Protein AF-A0A086Y0J1-F1 (afdb_monomer)

Structure (mmCIF, N/CA/C/O backbone):
data_AF-A0A086Y0J1-F1
#
_entry.id   AF-A0A086Y0J1-F1
#
loop_
_atom_site.group_PDB
_atom_site.id
_atom_site.type_symbol
_atom_site.label_atom_id
_atom_site.label_alt_id
_atom_site.label_comp_id
_atom_site.label_asym_id
_atom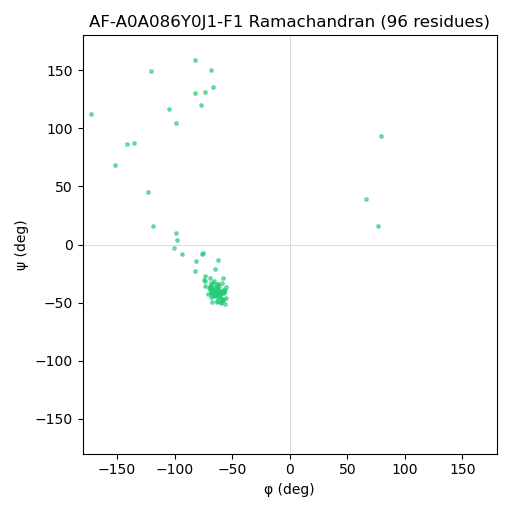_site.label_entity_id
_atom_site.label_seq_id
_atom_site.pdbx_PDB_ins_code
_atom_site.Cartn_x
_atom_site.Cartn_y
_atom_site.Cartn_z
_atom_site.occupancy
_atom_site.B_iso_or_equiv
_atom_site.auth_seq_id
_atom_site.auth_comp_id
_atom_site.auth_asym_id
_atom_site.auth_atom_id
_atom_site.pdbx_PDB_model_num
ATOM 1 N N . MET A 1 1 ? -16.541 6.798 17.213 1.00 53.56 1 MET A N 1
ATOM 2 C CA . MET A 1 1 ? -17.059 5.817 16.238 1.00 53.56 1 MET A CA 1
ATOM 3 C C . MET A 1 1 ? -16.544 4.453 16.661 1.00 53.56 1 MET A C 1
ATOM 5 O O . MET A 1 1 ? -15.338 4.312 16.826 1.00 53.56 1 MET A O 1
ATOM 9 N N . THR A 1 2 ? -17.428 3.507 16.970 1.00 62.34 2 THR A N 1
ATOM 10 C CA . THR A 1 2 ? -17.040 2.184 17.486 1.00 62.34 2 THR A CA 1
ATOM 11 C C . THR A 1 2 ? -17.067 1.207 16.320 1.00 62.34 2 THR A C 1
ATOM 13 O O . THR A 1 2 ? -18.141 0.852 15.854 1.00 62.34 2 THR A O 1
ATOM 16 N N . ILE A 1 3 ? -15.898 0.828 15.809 1.00 69.44 3 ILE A N 1
ATOM 17 C CA . ILE A 1 3 ? -15.785 -0.077 14.658 1.00 69.44 3 ILE A CA 1
ATOM 18 C C . ILE A 1 3 ? -15.912 -1.518 15.145 1.00 69.44 3 ILE A C 1
ATOM 20 O O . ILE A 1 3 ? -15.239 -1.925 16.096 1.00 69.44 3 ILE A O 1
ATOM 24 N N . HIS A 1 4 ? -16.781 -2.294 14.499 1.00 77.50 4 HIS A N 1
ATOM 25 C CA . HIS A 1 4 ? -16.973 -3.707 14.817 1.00 77.50 4 HIS A CA 1
ATOM 26 C C . HIS A 1 4 ? -15.727 -4.524 14.433 1.00 77.50 4 HIS A C 1
ATOM 28 O O . HIS A 1 4 ? -15.022 -4.196 13.479 1.00 77.50 4 HIS A O 1
ATOM 34 N N . SER A 1 5 ? -15.441 -5.617 15.148 1.00 78.94 5 SER A N 1
ATOM 35 C CA . SER A 1 5 ? -14.221 -6.419 14.929 1.00 78.94 5 SER A CA 1
ATOM 36 C C . SER A 1 5 ? -14.060 -6.914 13.484 1.00 78.94 5 SER A C 1
ATOM 38 O O . SER A 1 5 ? -12.943 -6.921 12.969 1.00 78.94 5 SER A O 1
ATOM 40 N N . GLY A 1 6 ? -15.163 -7.270 12.815 1.00 84.00 6 GLY A N 1
ATOM 41 C CA . GLY A 1 6 ? -15.164 -7.692 11.409 1.00 84.00 6 GLY A CA 1
ATOM 42 C C . GLY A 1 6 ? -14.837 -6.563 10.429 1.00 84.00 6 GLY A C 1
ATOM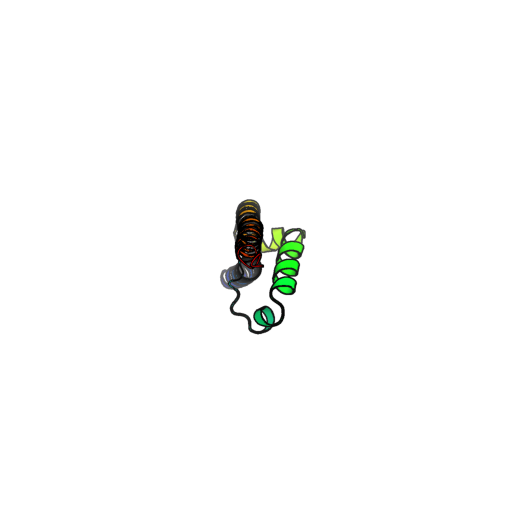 43 O O . GLY A 1 6 ? -14.043 -6.750 9.512 1.00 84.00 6 GLY A O 1
ATOM 44 N N . GLU A 1 7 ? -15.375 -5.368 10.658 1.00 90.00 7 GLU A N 1
ATOM 45 C CA . GLU A 1 7 ? -15.087 -4.192 9.834 1.00 90.00 7 GLU A CA 1
ATOM 46 C C . GLU A 1 7 ? -13.624 -3.754 9.995 1.00 90.00 7 GLU A C 1
ATOM 48 O O . GLU A 1 7 ? -12.925 -3.506 9.016 1.00 90.00 7 GLU A O 1
ATOM 53 N N . ARG A 1 8 ? -13.103 -3.781 11.226 1.00 91.62 8 ARG A N 1
ATOM 54 C CA . ARG A 1 8 ? -11.679 -3.536 11.484 1.00 91.62 8 ARG A CA 1
ATOM 55 C C . ARG A 1 8 ? -10.778 -4.528 10.742 1.00 91.62 8 ARG A C 1
ATOM 57 O O . ARG A 1 8 ? -9.739 -4.131 10.215 1.00 91.62 8 ARG A O 1
ATOM 64 N N . ALA A 1 9 ? -11.160 -5.806 10.694 1.00 93.38 9 ALA A N 1
ATOM 65 C CA . ALA A 1 9 ? -10.418 -6.831 9.962 1.00 93.38 9 ALA A CA 1
ATOM 66 C C . ALA A 1 9 ? -10.431 -6.581 8.444 1.00 93.38 9 ALA A C 1
ATOM 68 O O . ALA A 1 9 ? -9.399 -6.744 7.795 1.00 93.38 9 ALA A O 1
ATOM 69 N N . MET A 1 10 ? -11.560 -6.124 7.894 1.00 96.00 10 MET A N 1
ATOM 70 C CA . MET A 1 10 ? -11.664 -5.713 6.491 1.00 96.00 10 MET A CA 1
ATOM 71 C C . MET A 1 10 ? -10.698 -4.562 6.180 1.00 96.00 10 MET A C 1
ATOM 73 O O . MET A 1 10 ? -9.892 -4.669 5.257 1.00 96.00 10 MET A O 1
ATOM 77 N N . TRP A 1 11 ? -10.707 -3.494 6.981 1.00 95.81 11 TRP A N 1
ATOM 78 C CA . TRP A 1 11 ? -9.800 -2.358 6.783 1.00 95.81 11 TRP A CA 1
ATOM 79 C C . TRP A 1 11 ? -8.324 -2.744 6.941 1.00 95.81 11 TRP A C 1
ATOM 81 O O . TRP A 1 11 ? -7.469 -2.280 6.184 1.00 95.81 11 TRP A O 1
ATOM 91 N N . ALA A 1 12 ? -8.010 -3.650 7.870 1.00 95.31 12 ALA A N 1
ATOM 92 C CA . ALA A 1 12 ? -6.665 -4.201 7.999 1.00 95.31 12 ALA A CA 1
ATOM 93 C C . ALA A 1 12 ? -6.245 -4.996 6.750 1.00 95.31 12 ALA A C 1
ATOM 95 O O . ALA A 1 12 ? -5.101 -4.875 6.312 1.00 95.31 12 ALA A O 1
ATOM 96 N N . ALA A 1 13 ? -7.156 -5.766 6.146 1.00 95.50 13 ALA A N 1
ATOM 97 C CA . ALA A 1 13 ? -6.885 -6.492 4.909 1.00 95.50 13 ALA A CA 1
ATOM 98 C C . ALA A 1 13 ? -6.580 -5.542 3.739 1.00 95.50 13 ALA A C 1
ATOM 100 O O . ALA A 1 13 ? -5.623 -5.787 3.006 1.00 95.50 13 ALA A O 1
ATOM 101 N N . VAL A 1 14 ? -7.311 -4.425 3.619 1.00 95.06 14 VAL A N 1
ATOM 102 C CA . VAL A 1 14 ? -7.039 -3.376 2.616 1.00 95.06 14 VAL A CA 1
ATOM 103 C C . VAL A 1 14 ? -5.621 -2.815 2.776 1.00 95.06 14 VAL A C 1
ATOM 105 O O . VAL A 1 14 ? -4.867 -2.746 1.806 1.00 95.06 14 VAL A O 1
ATOM 108 N N . LEU A 1 15 ? -5.212 -2.479 4.005 1.00 95.94 15 LEU A N 1
ATOM 109 C CA . LEU A 1 15 ? -3.856 -1.978 4.270 1.00 95.94 15 LEU A CA 1
ATOM 110 C C . LEU A 1 15 ? -2.778 -3.017 3.964 1.00 95.94 15 LEU A C 1
ATOM 112 O O . LEU A 1 15 ? -1.750 -2.680 3.379 1.00 95.94 15 LEU A O 1
ATOM 116 N N . ILE A 1 16 ? -2.992 -4.274 4.357 1.00 95.19 16 ILE A N 1
ATOM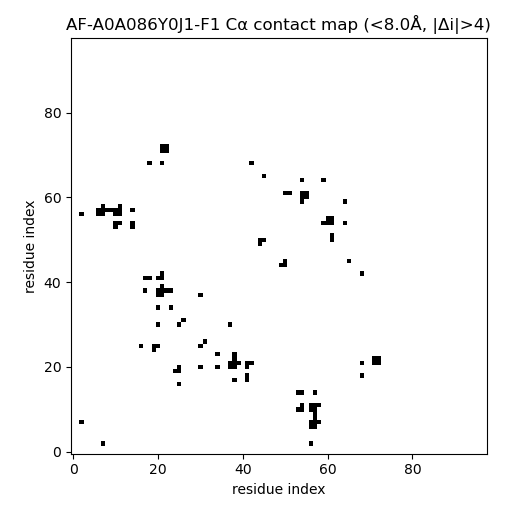 117 C CA . ILE A 1 16 ? -2.043 -5.359 4.087 1.00 95.19 16 ILE A CA 1
ATOM 118 C C . ILE A 1 16 ? -1.886 -5.559 2.581 1.00 95.19 16 ILE A C 1
ATOM 120 O O . ILE A 1 16 ? -0.761 -5.727 2.114 1.00 95.19 16 ILE A O 1
ATOM 124 N N . GLN A 1 17 ? -2.983 -5.505 1.826 1.00 95.44 17 GLN A N 1
ATOM 125 C CA . GLN A 1 17 ? -2.947 -5.642 0.376 1.00 95.44 17 GLN A CA 1
ATOM 126 C C . GLN A 1 17 ? -2.144 -4.509 -0.274 1.00 95.44 17 GLN A C 1
ATOM 128 O O . GLN A 1 17 ? -1.203 -4.786 -1.014 1.00 95.44 17 GLN A O 1
ATOM 133 N N . ALA A 1 18 ? -2.408 -3.252 0.091 1.00 94.56 18 ALA A N 1
ATOM 134 C CA . ALA A 1 18 ? -1.642 -2.114 -0.417 1.00 94.56 18 ALA A CA 1
ATOM 135 C C . ALA A 1 18 ? -0.142 -2.218 -0.079 1.00 94.56 18 ALA A C 1
A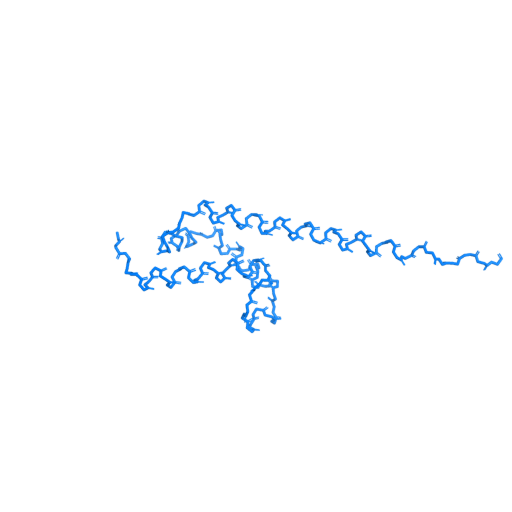TOM 137 O O . ALA A 1 18 ? 0.714 -1.954 -0.922 1.00 94.56 18 ALA A O 1
ATOM 138 N N . LEU A 1 19 ? 0.206 -2.655 1.138 1.00 94.94 19 LEU A N 1
ATOM 139 C CA . LEU A 1 19 ? 1.603 -2.868 1.528 1.00 94.94 19 LEU A CA 1
ATOM 140 C C . LEU A 1 19 ? 2.270 -3.994 0.728 1.00 94.94 19 LEU A C 1
ATOM 142 O O . LEU A 1 19 ? 3.451 -3.882 0.406 1.00 94.94 19 LEU A O 1
ATOM 146 N N . ARG A 1 20 ? 1.537 -5.062 0.396 1.00 94.75 20 ARG A N 1
ATOM 147 C CA . ARG A 1 20 ? 2.032 -6.152 -0.457 1.00 94.75 20 ARG A CA 1
ATOM 148 C C . ARG A 1 20 ? 2.248 -5.699 -1.895 1.00 94.75 20 ARG A C 1
ATOM 150 O O . ARG A 1 20 ? 3.280 -6.051 -2.465 1.00 94.75 20 ARG A O 1
ATOM 157 N N . ASP A 1 21 ? 1.333 -4.900 -2.441 1.00 94.69 21 ASP A N 1
ATOM 158 C CA . ASP A 1 21 ? 1.468 -4.318 -3.781 1.00 94.69 21 ASP A CA 1
ATOM 159 C C . ASP A 1 21 ? 2.718 -3.426 -3.864 1.00 94.69 21 ASP A C 1
ATOM 161 O O . ASP A 1 21 ? 3.501 -3.542 -4.809 1.00 94.69 21 ASP A O 1
ATOM 165 N N . ILE A 1 22 ? 2.966 -2.604 -2.833 1.00 93.88 22 ILE A N 1
ATOM 166 C CA . ILE A 1 22 ? 4.178 -1.773 -2.720 1.00 93.88 22 ILE A CA 1
ATOM 167 C C . ILE A 1 22 ? 5.435 -2.638 -2.575 1.00 93.88 22 ILE A C 1
ATOM 169 O O . ILE A 1 22 ? 6.451 -2.362 -3.205 1.00 93.88 22 ILE A O 1
ATOM 173 N N . ALA A 1 23 ? 5.375 -3.681 -1.746 1.00 92.12 23 ALA A N 1
ATOM 174 C CA . ALA A 1 23 ? 6.513 -4.547 -1.447 1.00 92.12 23 ALA A CA 1
ATOM 175 C C . ALA A 1 23 ? 6.867 -5.540 -2.565 1.00 92.12 23 ALA A C 1
ATOM 177 O O . ALA A 1 23 ? 7.850 -6.264 -2.418 1.00 92.12 23 ALA A O 1
ATOM 178 N N . GLY A 1 24 ? 6.066 -5.651 -3.627 1.00 91.00 24 GLY A N 1
ATOM 179 C CA . GLY A 1 24 ? 6.300 -6.665 -4.656 1.00 91.00 24 GLY A CA 1
ATOM 180 C C . GLY A 1 24 ? 5.875 -8.082 -4.265 1.00 91.00 24 GLY A C 1
ATOM 181 O O . GLY A 1 24 ? 6.321 -9.042 -4.881 1.00 91.00 24 GLY A O 1
ATOM 182 N N . THR A 1 25 ? 5.057 -8.237 -3.218 1.00 93.56 25 THR A N 1
ATOM 183 C CA . THR A 1 25 ? 4.716 -9.545 -2.614 1.00 93.56 25 THR A CA 1
ATOM 184 C C . THR A 1 25 ? 3.224 -9.871 -2.677 1.00 93.56 25 THR A C 1
ATOM 186 O O . THR A 1 25 ? 2.726 -10.733 -1.951 1.00 93.56 25 THR A O 1
ATOM 189 N N . SER A 1 26 ? 2.492 -9.154 -3.524 1.00 92.38 26 SER A N 1
ATOM 190 C CA . SER A 1 26 ? 1.078 -9.405 -3.774 1.00 92.38 26 SER A CA 1
ATOM 191 C C . SER A 1 26 ? 0.882 -10.746 -4.477 1.00 92.38 26 SER A C 1
ATOM 193 O O . SER A 1 26 ? 1.620 -11.080 -5.401 1.00 92.38 26 SER A O 1
ATOM 195 N N . GLY A 1 27 ? -0.102 -11.513 -4.007 1.00 88.62 27 GLY A N 1
ATOM 196 C CA . GLY A 1 27 ? -0.510 -12.785 -4.609 1.00 88.62 27 GLY A CA 1
ATOM 197 C C . GLY A 1 27 ? -1.738 -12.660 -5.513 1.00 88.62 27 GLY A C 1
ATOM 198 O O . GLY A 1 27 ? -2.328 -13.676 -5.868 1.00 88.62 27 GLY A O 1
ATOM 199 N N . ASP A 1 28 ? -2.174 -11.434 -5.819 1.00 88.88 28 ASP A N 1
ATOM 200 C CA . ASP A 1 28 ? -3.321 -11.188 -6.692 1.00 88.88 28 ASP A CA 1
ATOM 201 C C . ASP A 1 28 ? -2.943 -11.472 -8.156 1.00 88.88 28 ASP A C 1
ATOM 203 O O . ASP A 1 28 ? -1.928 -10.994 -8.667 1.00 88.88 28 ASP A O 1
ATOM 207 N N . SER A 1 29 ? -3.771 -12.242 -8.863 1.00 90.25 29 SER A N 1
ATOM 208 C CA . SER A 1 29 ? -3.565 -12.518 -10.285 1.00 90.25 29 SER A CA 1
ATOM 209 C C . SER A 1 29 ? -3.547 -11.249 -11.139 1.00 90.25 29 SER A C 1
ATOM 211 O O . SER A 1 29 ? -2.810 -11.196 -12.123 1.00 90.25 29 SER A O 1
ATOM 213 N N . GLU A 1 30 ? -4.322 -10.221 -10.772 1.00 89.19 30 GLU A N 1
ATOM 214 C CA . GLU A 1 30 ? -4.313 -8.938 -11.485 1.00 89.19 30 GLU A CA 1
ATOM 215 C C . GLU A 1 30 ? -3.011 -8.174 -11.246 1.00 89.19 30 GLU A C 1
ATOM 217 O O . GLU A 1 30 ? -2.450 -7.606 -12.185 1.00 89.19 30 GLU A O 1
ATOM 222 N N . TYR A 1 31 ? -2.468 -8.246 -10.026 1.00 90.50 31 TYR A N 1
ATOM 223 C CA . TYR A 1 31 ? -1.174 -7.647 -9.710 1.00 90.50 31 TYR A CA 1
ATOM 224 C C . TYR A 1 31 ? -0.084 -8.156 -10.658 1.00 90.50 31 TYR A C 1
ATOM 226 O O . TYR A 1 31 ? 0.662 -7.362 -11.227 1.00 90.50 31 TYR A O 1
ATOM 234 N N . HIS A 1 32 ? -0.026 -9.469 -10.895 1.00 91.75 32 HIS A N 1
ATOM 235 C CA . HIS A 1 32 ? 0.992 -10.076 -11.756 1.00 91.75 32 HIS A CA 1
ATOM 236 C C . HIS A 1 32 ? 0.903 -9.652 -13.227 1.00 91.75 32 HIS A C 1
ATOM 238 O O . HIS A 1 32 ? 1.909 -9.717 -13.934 1.00 91.75 32 HIS A O 1
ATOM 244 N N . LYS A 1 33 ? -0.256 -9.171 -13.693 1.00 94.50 33 LYS A N 1
ATOM 245 C CA . LYS A 1 33 ? -0.396 -8.613 -15.047 1.00 94.50 33 LYS A CA 1
ATOM 246 C C . LYS A 1 33 ? 0.244 -7.235 -15.170 1.00 94.50 33 LYS A C 1
ATOM 248 O O . LYS A 1 33 ? 0.668 -6.854 -16.258 1.00 94.50 33 LYS A O 1
ATOM 253 N N . SER A 1 34 ? 0.277 -6.449 -14.093 1.00 93.50 34 SER A N 1
ATOM 254 C CA . SER A 1 34 ? 0.827 -5.087 -14.111 1.00 93.50 34 SER A CA 1
ATOM 255 C C . SER A 1 34 ? 1.386 -4.649 -12.744 1.00 93.50 34 SER A C 1
ATOM 257 O O . SER A 1 34 ? 0.858 -3.711 -12.139 1.00 93.50 34 SER A O 1
ATOM 259 N N . PRO A 1 35 ? 2.493 -5.252 -12.263 1.00 91.75 35 PRO A N 1
ATOM 260 C CA . PRO A 1 35 ? 3.016 -5.004 -10.914 1.00 91.75 35 PRO A CA 1
ATOM 261 C C . PRO A 1 35 ? 3.332 -3.529 -10.633 1.00 91.75 35 PRO A C 1
ATOM 263 O O . PRO A 1 35 ? 2.996 -3.008 -9.570 1.00 91.75 35 PRO A O 1
ATOM 266 N N . ALA A 1 36 ? 3.927 -2.837 -11.613 1.00 91.06 36 ALA A N 1
ATOM 267 C CA . ALA A 1 36 ? 4.269 -1.418 -11.513 1.00 91.06 36 ALA A CA 1
ATOM 268 C C . ALA A 1 36 ? 3.024 -0.532 -11.344 1.00 91.06 36 ALA A C 1
ATOM 270 O O . ALA A 1 36 ? 2.997 0.330 -10.474 1.00 91.06 36 ALA A O 1
ATOM 271 N N . LEU A 1 37 ? 1.953 -0.802 -12.101 1.00 93.44 37 LEU A N 1
ATOM 272 C CA . LEU A 1 37 ? 0.704 -0.042 -12.012 1.00 93.44 37 LEU A CA 1
ATOM 273 C C . LEU A 1 37 ? 0.049 -0.183 -10.632 1.00 93.44 37 LEU A C 1
ATOM 275 O O . LEU A 1 37 ? -0.414 0.804 -10.062 1.00 93.44 37 LEU A O 1
ATOM 279 N N . HIS A 1 38 ? -0.017 -1.404 -10.098 1.00 93.50 38 HIS A N 1
ATOM 280 C CA . HIS A 1 38 ? -0.612 -1.659 -8.784 1.00 93.50 38 HIS A CA 1
ATOM 281 C C . HIS A 1 38 ? 0.210 -1.031 -7.660 1.00 93.50 38 HIS A C 1
ATOM 283 O O . HIS A 1 38 ? -0.343 -0.382 -6.773 1.00 93.50 38 HIS A O 1
ATOM 289 N N . ARG A 1 39 ? 1.535 -1.159 -7.745 1.00 93.62 39 ARG A N 1
ATOM 290 C CA . ARG A 1 39 ? 2.469 -0.481 -6.852 1.00 93.62 39 ARG A CA 1
ATOM 291 C C . ARG A 1 39 ? 2.260 1.036 -6.866 1.00 93.62 39 ARG A C 1
ATOM 293 O O . ARG A 1 39 ? 2.092 1.624 -5.801 1.00 93.62 39 ARG A O 1
ATOM 300 N N . ASP A 1 40 ? 2.236 1.661 -8.042 1.00 93.31 40 ASP A N 1
ATOM 301 C CA . ASP A 1 40 ? 2.075 3.113 -8.177 1.00 93.31 40 ASP A CA 1
ATOM 302 C C . ASP A 1 40 ? 0.721 3.578 -7.641 1.00 93.31 40 ASP A C 1
ATOM 304 O O . ASP A 1 40 ? 0.645 4.570 -6.917 1.00 93.31 40 ASP A O 1
ATOM 308 N N . ARG A 1 41 ? -0.351 2.824 -7.908 1.00 94.81 41 ARG A N 1
ATOM 309 C CA . ARG A 1 41 ? -1.679 3.090 -7.336 1.00 94.81 41 ARG A CA 1
ATOM 310 C C . ARG A 1 41 ? -1.672 3.020 -5.812 1.00 94.81 41 ARG A C 1
ATOM 312 O O . ARG A 1 41 ? -2.223 3.913 -5.176 1.00 94.81 41 ARG A O 1
ATOM 319 N N . ALA A 1 42 ? -1.040 2.006 -5.225 1.00 94.75 42 ALA A N 1
ATOM 320 C CA . ALA A 1 42 ? -0.943 1.867 -3.774 1.00 94.75 42 ALA A CA 1
ATOM 321 C C . ALA A 1 42 ? -0.109 2.998 -3.142 1.00 94.75 42 ALA A C 1
ATOM 323 O O . ALA A 1 42 ? -0.482 3.535 -2.095 1.00 94.75 42 ALA A O 1
ATOM 324 N N . LEU A 1 43 ? 0.981 3.414 -3.799 1.00 94.88 43 LEU A N 1
ATOM 325 C CA . LEU A 1 43 ? 1.785 4.563 -3.379 1.00 94.88 43 LEU A CA 1
ATOM 326 C C . LEU A 1 43 ? 0.982 5.864 -3.441 1.00 94.88 43 LEU A C 1
ATOM 328 O O . LEU A 1 43 ? 0.940 6.588 -2.448 1.00 94.88 43 LEU A O 1
ATOM 332 N N . LEU A 1 44 ? 0.304 6.139 -4.557 1.00 94.94 44 LEU A N 1
ATOM 333 C CA . LEU A 1 44 ? -0.540 7.325 -4.720 1.00 94.94 44 LEU A CA 1
ATOM 334 C C . LEU A 1 44 ? -1.684 7.346 -3.704 1.00 94.94 44 LEU A C 1
ATOM 336 O O . LEU A 1 44 ? -1.918 8.372 -3.068 1.00 94.94 44 LEU A O 1
ATOM 340 N N . TRP A 1 45 ? -2.348 6.209 -3.488 1.00 95.75 45 TRP A N 1
ATOM 341 C CA . TRP A 1 45 ? -3.400 6.083 -2.484 1.00 95.75 45 TRP A CA 1
ATOM 342 C C . TRP A 1 45 ? -2.896 6.425 -1.078 1.00 95.75 45 TRP A C 1
ATOM 344 O O . TRP A 1 45 ? -3.580 7.141 -0.350 1.00 95.75 45 TRP A O 1
ATOM 354 N N . SER A 1 46 ? -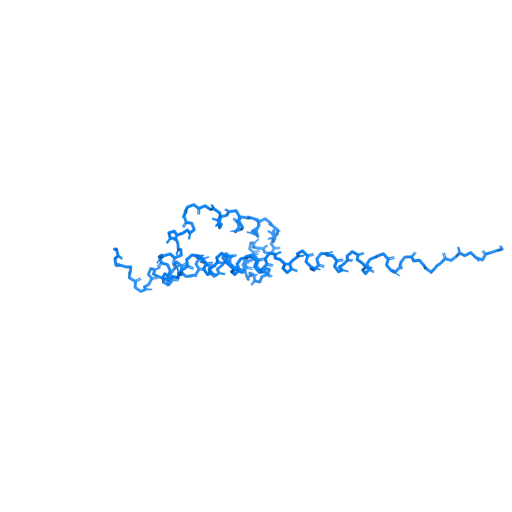1.672 6.026 -0.712 1.00 95.06 46 SER A N 1
ATOM 355 C CA . SER A 1 46 ? -1.091 6.344 0.605 1.00 95.06 46 SER A CA 1
ATOM 356 C C . SER A 1 46 ? -0.888 7.843 0.886 1.00 95.06 46 SER A C 1
ATOM 358 O O . SER A 1 46 ? -0.661 8.242 2.035 1.00 95.06 46 SER A O 1
ATOM 360 N N . LEU A 1 47 ? -0.981 8.678 -0.153 1.00 93.44 47 LEU A N 1
ATOM 361 C CA . LEU A 1 47 ? -0.894 10.136 -0.072 1.00 93.44 47 LEU A CA 1
ATOM 362 C C . LEU A 1 47 ? -2.268 10.811 0.063 1.00 93.44 47 LEU A C 1
ATOM 364 O O . LEU A 1 47 ? -2.330 12.017 0.296 1.00 93.44 47 LEU A O 1
ATOM 368 N N . THR A 1 48 ? -3.362 10.059 -0.072 1.00 93.88 48 THR A N 1
ATOM 369 C CA . THR A 1 48 ? -4.732 10.586 0.005 1.00 93.88 48 THR A CA 1
ATOM 370 C C . THR A 1 48 ? -5.219 10.737 1.455 1.00 93.88 48 THR A C 1
ATOM 372 O O . THR A 1 48 ? -4.692 10.082 2.362 1.00 93.88 48 THR A O 1
ATOM 375 N N . PRO A 1 49 ? -6.242 11.576 1.713 1.00 92.12 49 PRO A N 1
ATOM 376 C CA . PRO A 1 49 ? -6.896 11.647 3.022 1.00 92.12 49 PRO A CA 1
ATOM 377 C C . PRO A 1 49 ? -7.487 10.302 3.472 1.00 92.12 49 PRO A C 1
ATOM 379 O O . PRO A 1 49 ? -7.298 9.913 4.627 1.00 92.12 49 PRO A O 1
ATOM 382 N N . ASP A 1 50 ? -8.097 9.560 2.544 1.00 93.12 50 ASP A N 1
ATOM 383 C CA . ASP A 1 50 ? -8.771 8.272 2.777 1.00 93.12 50 ASP A CA 1
ATOM 384 C C . ASP A 1 50 ? -7.840 7.218 3.387 1.00 93.12 50 ASP A C 1
ATOM 386 O O . ASP A 1 50 ? -8.261 6.350 4.154 1.00 93.12 50 ASP A O 1
ATOM 390 N N . PHE A 1 51 ? -6.5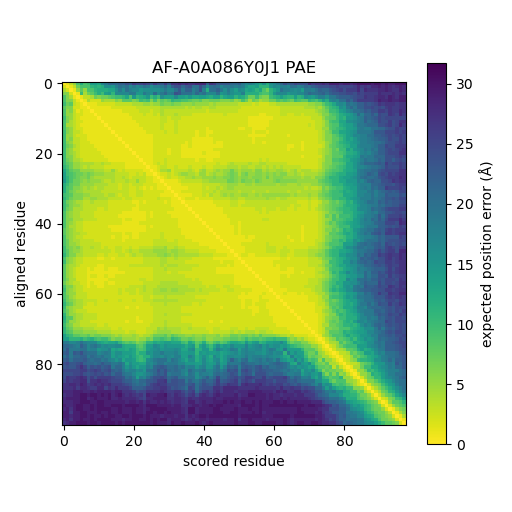40 7.303 3.099 1.00 95.19 51 PHE A N 1
ATOM 391 C CA . PHE A 1 51 ? -5.541 6.432 3.709 1.00 95.19 51 PHE A CA 1
ATOM 392 C C . PHE A 1 51 ? -5.472 6.601 5.233 1.00 95.19 51 PHE A C 1
ATOM 394 O O . PHE A 1 51 ? -5.330 5.623 5.971 1.00 95.19 51 PHE A O 1
ATOM 401 N N . THR A 1 52 ? -5.569 7.841 5.717 1.00 94.56 52 THR A N 1
ATOM 402 C CA . THR A 1 52 ? -5.503 8.145 7.154 1.00 94.56 52 THR A CA 1
ATOM 403 C C . THR A 1 52 ? -6.723 7.571 7.864 1.00 94.56 52 THR A C 1
ATOM 405 O O . THR A 1 52 ? -6.581 6.910 8.893 1.00 94.56 52 THR A O 1
ATOM 408 N N . GLU A 1 53 ? -7.904 7.746 7.272 1.00 94.00 53 GLU A N 1
ATOM 409 C CA . GLU A 1 53 ? -9.143 7.146 7.764 1.00 94.00 53 GLU A CA 1
ATOM 410 C C . GLU A 1 53 ? -9.056 5.617 7.765 1.00 94.00 53 GLU A C 1
ATOM 412 O O . GLU A 1 53 ? -9.293 4.993 8.794 1.00 94.00 53 GLU A O 1
ATOM 417 N N . THR A 1 54 ? -8.580 5.011 6.677 1.00 95.62 54 THR A N 1
ATOM 418 C CA . THR A 1 54 ? -8.389 3.556 6.580 1.00 95.62 54 THR A CA 1
ATOM 419 C C . THR A 1 54 ? -7.458 3.017 7.674 1.00 95.62 54 THR A C 1
ATOM 421 O O . THR A 1 54 ? -7.739 1.979 8.278 1.00 95.62 54 THR A O 1
ATOM 424 N N . CYS A 1 55 ? -6.366 3.727 7.984 1.00 95.75 55 CYS A N 1
ATOM 425 C CA . CYS A 1 55 ? -5.468 3.380 9.089 1.00 95.75 55 CYS A CA 1
ATOM 426 C C . CYS A 1 55 ? -6.197 3.382 10.437 1.00 95.75 55 CYS A C 1
ATOM 428 O O . CYS A 1 55 ? -6.133 2.396 11.177 1.00 95.75 55 CYS A O 1
ATOM 430 N N . HIS A 1 56 ? -6.936 4.451 10.739 1.00 94.81 56 HIS A N 1
ATOM 431 C CA . HIS A 1 56 ? -7.729 4.526 11.964 1.00 94.81 56 HIS A CA 1
ATOM 432 C C . HIS A 1 56 ? -8.798 3.433 12.016 1.00 94.81 56 HIS A C 1
ATOM 434 O O . HIS A 1 56 ? -8.976 2.808 13.064 1.00 94.81 56 HIS A O 1
ATOM 440 N N . CYS A 1 57 ? -9.433 3.130 10.884 1.00 94.75 57 CYS A N 1
ATOM 441 C CA . CYS A 1 57 ? -10.460 2.106 10.790 1.00 94.75 57 CYS A CA 1
ATOM 442 C C . CYS A 1 57 ? -9.922 0.682 10.985 1.00 94.75 57 CYS A C 1
ATOM 444 O O . CYS A 1 57 ? -10.569 -0.156 11.613 1.00 94.75 57 CYS A O 1
ATOM 446 N N . ALA A 1 58 ? -8.687 0.425 10.554 1.00 95.25 58 ALA A N 1
ATOM 447 C CA . ALA A 1 58 ? -7.947 -0.793 10.878 1.00 95.25 58 ALA A CA 1
ATOM 448 C C . ALA A 1 58 ? -7.388 -0.799 12.320 1.00 95.25 58 ALA A C 1
ATOM 450 O O . ALA A 1 58 ? -6.880 -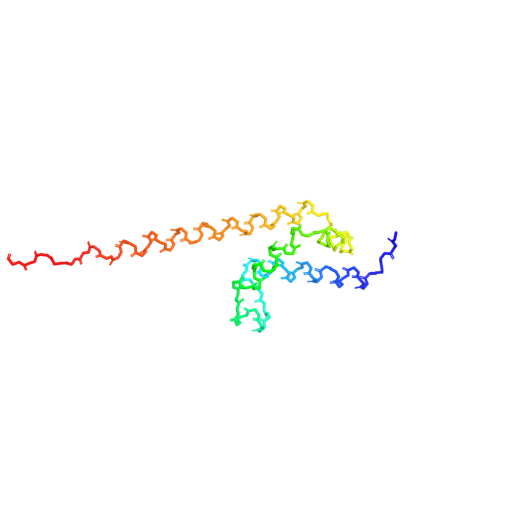1.816 12.810 1.00 95.25 58 ALA A O 1
ATOM 451 N N . GLY A 1 59 ? -7.486 0.325 13.033 1.00 94.00 59 GLY A N 1
ATOM 452 C CA . GLY A 1 59 ? -6.938 0.522 14.371 1.00 94.00 59 GLY A CA 1
ATOM 453 C C . GLY A 1 59 ? -5.412 0.483 14.394 1.00 94.00 59 GLY A C 1
ATOM 454 O O . GLY A 1 59 ? -4.827 -0.100 15.311 1.00 94.00 59 GLY A O 1
ATOM 455 N N . VAL A 1 60 ? -4.780 1.058 13.371 1.00 94.62 60 VAL A N 1
ATOM 456 C CA . VAL A 1 60 ? -3.333 1.259 13.285 1.00 94.62 60 VAL A CA 1
ATOM 457 C C . VAL A 1 60 ? -3.010 2.740 13.141 1.00 94.62 60 VAL A C 1
ATOM 459 O O . VAL A 1 60 ? -3.760 3.521 12.568 1.00 94.62 60 VAL A O 1
ATOM 462 N N . GLU A 1 61 ? -1.859 3.125 13.672 1.00 95.25 61 GLU A N 1
ATOM 463 C CA . GLU A 1 61 ? -1.410 4.511 13.651 1.00 95.25 61 GLU A CA 1
ATOM 464 C C . GLU A 1 61 ? -0.871 4.888 12.250 1.00 95.25 61 GLU A C 1
ATOM 466 O O . GLU A 1 61 ? 0.108 4.269 11.806 1.00 95.25 61 GLU A O 1
ATOM 471 N N . PRO A 1 62 ? -1.444 5.895 11.553 1.00 95.25 62 PRO A N 1
ATOM 472 C CA . PRO A 1 62 ? -1.074 6.232 10.174 1.00 95.25 62 PRO A CA 1
ATOM 473 C C . PRO A 1 62 ? 0.418 6.532 9.993 1.00 95.25 62 PRO A C 1
ATOM 475 O O . PRO A 1 62 ? 1.032 6.109 9.011 1.00 95.25 62 PRO A O 1
ATOM 478 N N . SER A 1 63 ? 1.035 7.220 10.958 1.00 94.88 63 SER A N 1
ATOM 479 C CA . SER A 1 63 ? 2.463 7.564 10.915 1.00 94.88 63 SER A CA 1
ATOM 480 C C . SER A 1 63 ? 3.369 6.323 10.875 1.00 94.88 63 SER A C 1
ATOM 482 O O . SER A 1 63 ? 4.365 6.299 10.147 1.00 94.88 63 SER A O 1
ATOM 484 N N . ARG A 1 64 ? 2.989 5.241 11.572 1.00 94.88 64 ARG A N 1
ATOM 485 C CA . ARG A 1 64 ? 3.722 3.963 11.553 1.00 94.88 64 ARG A CA 1
ATOM 486 C C . ARG A 1 64 ? 3.632 3.280 10.193 1.00 94.88 64 ARG A C 1
ATOM 488 O O . ARG A 1 64 ? 4.626 2.710 9.738 1.00 94.88 64 ARG A O 1
ATOM 495 N N . VAL A 1 65 ? 2.468 3.347 9.547 1.00 95.38 65 VAL A N 1
ATOM 496 C CA . VAL A 1 65 ? 2.260 2.764 8.214 1.00 95.38 65 VAL A CA 1
ATOM 497 C C . VAL A 1 65 ? 3.021 3.570 7.158 1.00 95.38 65 VAL A C 1
ATOM 499 O O . VAL A 1 65 ? 3.740 2.977 6.359 1.00 95.38 65 VAL A O 1
ATOM 502 N N . LYS A 1 66 ? 2.998 4.909 7.219 1.00 94.44 66 LYS A N 1
ATOM 503 C CA . LYS A 1 66 ? 3.808 5.771 6.334 1.00 94.44 66 LYS A CA 1
ATOM 504 C C . LYS A 1 66 ? 5.307 5.493 6.459 1.00 94.44 66 LYS A C 1
ATOM 506 O O . LYS A 1 66 ? 5.999 5.373 5.450 1.00 94.44 66 LYS A O 1
ATOM 511 N N . ALA A 1 67 ? 5.806 5.302 7.680 1.00 92.81 67 ALA A N 1
ATOM 512 C CA . ALA A 1 67 ? 7.197 4.907 7.899 1.00 92.81 67 ALA A CA 1
ATOM 513 C C . ALA A 1 67 ? 7.521 3.523 7.302 1.00 92.81 67 ALA A C 1
ATOM 515 O O . ALA A 1 67 ? 8.635 3.297 6.832 1.00 92.81 67 ALA A O 1
ATOM 516 N N . ALA A 1 68 ? 6.569 2.583 7.311 1.00 92.12 68 ALA A N 1
ATOM 517 C CA . ALA A 1 68 ? 6.739 1.288 6.656 1.00 92.12 68 ALA A CA 1
ATOM 518 C C . ALA A 1 68 ? 6.783 1.419 5.128 1.00 92.12 68 ALA A C 1
ATOM 520 O O . ALA A 1 68 ? 7.692 0.866 4.516 1.00 92.12 68 ALA A O 1
ATOM 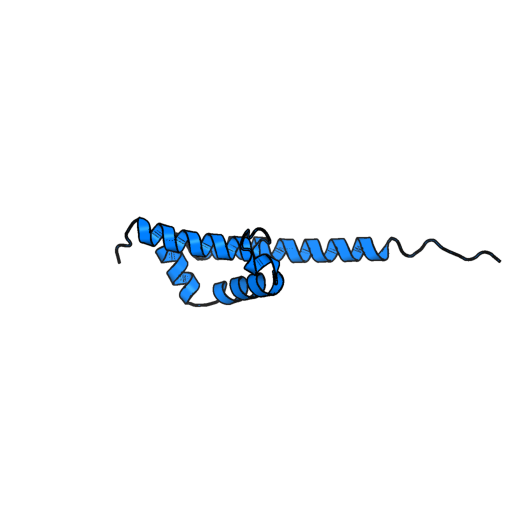521 N N . ILE A 1 69 ? 5.877 2.202 4.538 1.00 93.75 69 ILE A N 1
ATOM 522 C CA . ILE A 1 69 ? 5.841 2.483 3.096 1.00 93.75 69 ILE A CA 1
ATOM 523 C C . ILE A 1 69 ? 7.160 3.106 2.633 1.00 93.75 69 ILE A C 1
ATOM 525 O O . ILE A 1 69 ? 7.771 2.602 1.697 1.00 93.75 69 ILE A O 1
ATOM 529 N N . ALA A 1 70 ? 7.669 4.119 3.342 1.00 90.94 70 ALA A N 1
ATOM 530 C CA . ALA A 1 70 ? 8.947 4.751 3.009 1.00 90.94 70 ALA A CA 1
ATOM 531 C C . ALA A 1 70 ? 10.118 3.748 2.976 1.00 90.94 70 ALA A C 1
ATOM 533 O O . ALA A 1 70 ? 10.961 3.799 2.081 1.00 90.94 70 ALA A O 1
ATOM 534 N N . ARG A 1 71 ? 10.154 2.794 3.919 1.00 89.94 71 ARG A N 1
ATOM 535 C CA . ARG A 1 71 ? 11.174 1.730 3.942 1.00 89.94 71 ARG A CA 1
ATOM 536 C C . ARG A 1 71 ? 11.035 0.746 2.785 1.00 89.94 71 ARG A C 1
ATOM 538 O O . ARG A 1 71 ? 12.053 0.250 2.313 1.00 89.94 71 ARG A O 1
ATOM 545 N N . LEU A 1 72 ? 9.809 0.430 2.372 1.00 87.81 72 LEU A N 1
ATOM 546 C CA . LEU A 1 72 ? 9.564 -0.451 1.231 1.00 87.81 72 LEU A CA 1
ATOM 547 C C . LEU A 1 72 ? 10.027 0.230 -0.060 1.00 87.81 72 LEU A C 1
ATOM 549 O O . LEU A 1 72 ? 10.870 -0.322 -0.754 1.00 87.81 72 LEU A O 1
ATOM 553 N N . SER A 1 73 ? 9.619 1.478 -0.291 1.00 78.88 73 SER A N 1
ATOM 554 C CA . SER A 1 73 ? 10.006 2.239 -1.485 1.00 78.88 73 SER A CA 1
ATOM 555 C C . SER A 1 73 ? 11.515 2.483 -1.594 1.00 78.88 73 SER A C 1
ATOM 557 O O . SER A 1 73 ? 12.064 2.478 -2.693 1.00 78.88 73 SER A O 1
ATOM 559 N N . ALA A 1 74 ? 12.214 2.665 -0.469 1.00 74.50 74 ALA A N 1
ATOM 560 C CA . ALA A 1 74 ? 13.667 2.844 -0.463 1.00 74.50 74 ALA A CA 1
ATOM 561 C C . ALA A 1 74 ? 14.443 1.566 -0.842 1.00 74.50 74 ALA A C 1
ATOM 563 O O . ALA A 1 74 ? 15.544 1.655 -1.391 1.00 74.50 74 ALA A O 1
ATOM 564 N N . LYS A 1 75 ? 13.890 0.373 -0.567 1.00 62.44 75 LYS A N 1
ATOM 565 C CA . LYS A 1 75 ? 14.525 -0.899 -0.952 1.00 62.44 75 LYS A CA 1
ATOM 566 C C . LYS A 1 75 ? 14.565 -1.080 -2.468 1.00 62.44 75 LYS A C 1
ATOM 568 O O . LYS A 1 75 ? 15.546 -1.621 -2.969 1.00 62.44 75 LYS A O 1
ATOM 573 N N . ASP A 1 76 ? 13.565 -0.581 -3.185 1.00 57.12 76 ASP A N 1
ATOM 574 C CA . ASP A 1 76 ? 13.511 -0.695 -4.645 1.00 57.12 76 ASP A CA 1
ATOM 575 C C . ASP A 1 76 ? 14.493 0.221 -5.361 1.00 57.12 76 ASP A C 1
ATOM 577 O O . ASP A 1 76 ? 15.101 -0.195 -6.343 1.00 57.12 76 ASP A O 1
ATOM 581 N N . ILE A 1 77 ? 14.728 1.426 -4.830 1.00 57.31 77 ILE A N 1
ATOM 582 C CA . ILE A 1 77 ? 15.784 2.305 -5.351 1.00 57.31 77 ILE A CA 1
ATOM 583 C C . ILE A 1 77 ? 17.127 1.570 -5.265 1.00 57.31 77 ILE A C 1
ATOM 585 O O . ILE A 1 77 ? 17.861 1.491 -6.245 1.00 57.31 77 ILE A O 1
ATOM 589 N N . ARG A 1 78 ? 17.425 0.944 -4.120 1.00 55.16 78 ARG A N 1
ATOM 590 C CA . ARG A 1 78 ? 18.670 0.187 -3.947 1.00 55.16 78 ARG A CA 1
ATOM 591 C C . ARG A 1 78 ? 18.761 -1.029 -4.879 1.00 55.16 78 ARG A C 1
ATOM 593 O O . ARG A 1 78 ? 19.837 -1.276 -5.409 1.00 55.16 78 ARG A O 1
ATOM 600 N N . ALA A 1 79 ? 17.672 -1.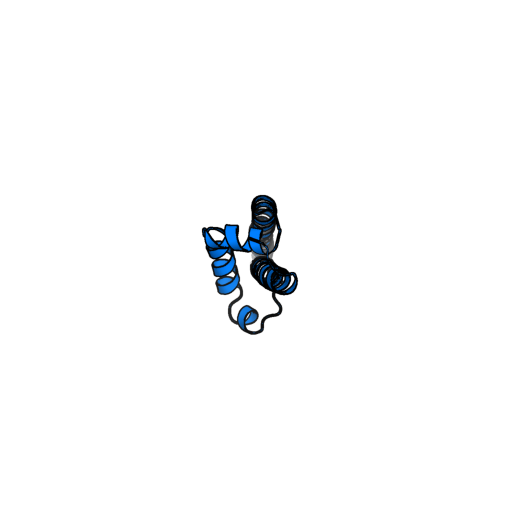772 -5.081 1.00 55.25 79 ALA A N 1
ATOM 601 C CA . ALA A 1 79 ? 17.658 -2.926 -5.983 1.00 55.25 79 ALA A CA 1
ATOM 602 C C . ALA A 1 79 ? 17.900 -2.516 -7.448 1.00 55.25 79 ALA A C 1
ATOM 604 O O . ALA A 1 79 ? 18.730 -3.126 -8.116 1.00 55.25 79 ALA A O 1
ATOM 605 N N . SER A 1 80 ? 17.264 -1.433 -7.912 1.00 54.34 80 SER A N 1
ATOM 606 C CA . SER A 1 80 ? 17.440 -0.914 -9.276 1.00 54.34 80 SER A CA 1
ATOM 607 C C . SER A 1 80 ? 18.875 -0.452 -9.560 1.00 54.34 80 SER A C 1
ATOM 609 O O . SER A 1 80 ? 19.377 -0.666 -10.661 1.00 54.34 80 SER A O 1
ATOM 611 N N . TYR A 1 81 ? 19.555 0.148 -8.576 1.00 51.09 81 TYR A N 1
ATOM 612 C CA . TYR A 1 81 ? 20.958 0.560 -8.718 1.00 51.09 81 TYR A CA 1
ATOM 613 C C . TYR A 1 81 ? 21.923 -0.632 -8.817 1.00 51.09 81 TYR A C 1
ATOM 615 O O . TYR A 1 81 ? 22.888 -0.570 -9.572 1.00 51.09 81 TYR A O 1
ATOM 623 N N . VAL A 1 82 ? 21.675 -1.725 -8.086 1.00 54.41 82 VAL A N 1
ATOM 624 C CA . VAL A 1 82 ? 22.545 -2.918 -8.123 1.00 54.41 82 VAL A CA 1
ATOM 625 C C . VAL A 1 82 ? 22.485 -3.603 -9.492 1.00 54.41 82 VAL A C 1
ATOM 627 O O . VAL A 1 82 ? 23.526 -3.953 -10.040 1.00 54.41 82 VAL A O 1
ATOM 630 N N . THR A 1 83 ? 21.300 -3.710 -10.099 1.00 51.62 83 THR A N 1
ATOM 631 C CA . THR A 1 83 ? 21.144 -4.328 -11.427 1.00 51.62 83 THR A CA 1
ATOM 632 C C . THR A 1 83 ? 21.827 -3.529 -12.546 1.00 51.62 83 THR A C 1
ATOM 634 O O . THR A 1 83 ? 22.334 -4.126 -13.493 1.00 51.62 83 THR A O 1
ATOM 637 N N . GLN A 1 84 ? 21.904 -2.194 -12.445 1.00 48.72 84 GLN A N 1
ATOM 638 C CA . GLN A 1 84 ? 22.649 -1.378 -13.419 1.00 48.72 84 GLN A CA 1
ATOM 639 C C . GLN A 1 84 ? 24.170 -1.584 -13.327 1.00 48.72 84 GLN A C 1
ATOM 641 O O . GLN A 1 84 ? 24.827 -1.668 -14.360 1.00 48.72 84 GLN A O 1
ATOM 646 N N . ILE A 1 85 ? 24.725 -1.732 -12.120 1.00 51.84 85 ILE A N 1
ATOM 647 C CA . ILE A 1 85 ? 26.174 -1.939 -11.927 1.00 51.84 85 ILE A CA 1
ATOM 648 C C . ILE A 1 85 ? 26.618 -3.326 -12.429 1.00 51.84 85 ILE A C 1
ATOM 650 O O . ILE A 1 85 ? 27.700 -3.471 -13.005 1.00 51.84 85 ILE A O 1
ATOM 654 N N . GLU A 1 86 ? 25.778 -4.351 -12.262 1.00 52.06 86 GLU A N 1
ATOM 655 C CA . GLU A 1 86 ? 26.066 -5.706 -12.756 1.00 52.06 86 GLU A CA 1
ATOM 656 C C . GLU A 1 86 ? 25.928 -5.833 -14.286 1.00 52.06 86 GLU A C 1
ATOM 658 O O . GLU A 1 86 ? 26.614 -6.653 -14.899 1.00 52.06 86 GLU A O 1
ATOM 663 N N . GLY A 1 87 ? 25.097 -5.000 -14.924 1.00 47.59 87 GLY A N 1
ATOM 664 C CA . GLY A 1 87 ? 24.934 -4.964 -16.382 1.00 47.59 87 GLY A CA 1
ATOM 665 C C . GLY A 1 87 ? 26.108 -4.325 -17.136 1.00 47.59 87 GLY A C 1
ATOM 666 O O . GLY A 1 87 ? 26.416 -4.748 -18.248 1.00 47.59 87 GLY A O 1
ATOM 667 N N . GLU A 1 88 ? 26.801 -3.351 -16.538 1.00 46.38 88 GLU A N 1
ATOM 668 C CA . GLU A 1 88 ? 27.962 -2.690 -17.163 1.00 46.38 88 GLU A CA 1
ATOM 669 C C . GLU A 1 88 ? 29.276 -3.474 -16.997 1.00 46.38 88 GLU A C 1
ATOM 671 O O . GLU A 1 88 ? 30.181 -3.343 -17.821 1.00 46.38 88 GLU A O 1
ATOM 676 N N . SER A 1 89 ? 29.387 -4.344 -15.987 1.00 50.62 89 SER A N 1
ATOM 677 C CA . SER A 1 89 ? 30.637 -5.078 -15.716 1.00 50.62 89 SER A CA 1
ATOM 678 C C . SER A 1 89 ? 30.856 -6.320 -16.598 1.00 50.62 89 SER A C 1
ATOM 680 O O . SER A 1 89 ? 31.977 -6.816 -16.673 1.00 50.62 89 SER A O 1
ATOM 682 N N . ASN A 1 90 ? 29.831 -6.811 -17.307 1.00 49.09 90 ASN A N 1
ATOM 683 C CA . ASN A 1 90 ? 29.931 -8.002 -18.171 1.00 49.09 90 ASN A CA 1
ATOM 684 C C . ASN A 1 90 ? 30.152 -7.692 -19.667 1.00 49.09 90 ASN A C 1
ATOM 686 O O . ASN A 1 90 ? 30.189 -8.612 -20.482 1.00 49.09 90 ASN A O 1
ATOM 690 N N . GLY A 1 91 ? 30.305 -6.418 -20.047 1.00 47.16 91 GLY A N 1
ATOM 691 C CA . GLY A 1 91 ? 30.450 -5.991 -21.447 1.00 47.16 91 GLY A CA 1
ATOM 692 C C . GLY A 1 91 ? 31.875 -5.677 -21.920 1.00 47.16 91 GLY A C 1
ATOM 693 O O . GLY A 1 91 ? 32.053 -5.358 -23.091 1.00 47.16 91 GLY A O 1
ATOM 694 N N . ALA A 1 92 ? 32.892 -5.739 -21.054 1.00 52.41 92 ALA A N 1
ATOM 695 C CA . ALA A 1 92 ? 34.214 -5.172 -21.347 1.00 52.41 92 ALA A CA 1
ATOM 696 C C . ALA A 1 92 ? 35.373 -6.180 -21.263 1.00 52.41 92 ALA A C 1
ATOM 698 O O . ALA A 1 92 ? 36.414 -5.866 -20.698 1.00 52.41 92 ALA A O 1
ATOM 699 N N . ILE A 1 93 ? 35.236 -7.386 -21.826 1.00 56.62 93 ILE A N 1
ATOM 700 C CA . ILE A 1 93 ? 36.404 -8.231 -22.138 1.00 56.62 93 ILE A CA 1
ATOM 701 C C . ILE A 1 93 ? 36.164 -8.934 -23.475 1.00 56.62 93 ILE A C 1
ATOM 703 O O . ILE A 1 93 ? 35.654 -10.048 -23.537 1.00 56.62 93 ILE A O 1
ATOM 707 N N . GLY A 1 94 ? 36.519 -8.269 -24.569 1.00 49.09 94 GLY A N 1
ATOM 708 C CA . GLY A 1 94 ? 36.442 -8.876 -25.889 1.00 49.09 94 GLY A CA 1
ATOM 709 C C . GLY A 1 94 ? 37.053 -8.003 -26.971 1.00 49.09 94 GLY A C 1
ATOM 710 O O . GLY A 1 94 ? 36.481 -6.986 -27.335 1.00 49.09 94 GLY A O 1
ATOM 711 N N . SER A 1 95 ? 38.165 -8.489 -27.521 1.00 51.19 95 SER A N 1
ATOM 712 C CA . SER A 1 95 ? 38.721 -8.132 -28.829 1.00 51.19 95 SER A CA 1
ATOM 713 C C . SER A 1 95 ? 39.512 -6.826 -28.945 1.00 51.19 95 SER A C 1
ATOM 715 O O . SER A 1 95 ? 38.975 -5.798 -29.335 1.00 51.19 95 SER A O 1
ATOM 717 N N . TYR A 1 96 ? 40.834 -6.941 -28.792 1.00 50.38 96 TYR A N 1
ATOM 718 C CA . TYR A 1 96 ? 41.755 -6.503 -29.849 1.00 50.38 96 TYR A CA 1
ATOM 719 C C . TYR A 1 96 ? 42.822 -7.584 -30.026 1.00 50.38 96 TYR A C 1
ATOM 721 O O . TYR A 1 96 ? 43.852 -7.588 -29.356 1.00 50.38 96 TYR A O 1
ATOM 729 N N . GLY A 1 97 ? 42.507 -8.557 -30.878 1.00 54.03 97 GLY A N 1
ATOM 730 C CA . GLY A 1 97 ? 43.512 -9.298 -31.620 1.00 54.03 97 GLY A CA 1
ATOM 731 C C . GLY A 1 97 ? 43.475 -8.782 -33.050 1.00 54.03 97 GLY A C 1
ATOM 732 O O . GLY A 1 97 ? 42.423 -8.871 -33.672 1.00 54.03 97 GLY A O 1
ATOM 733 N N . GLU A 1 98 ? 44.575 -8.177 -33.488 1.00 44.00 98 GLU A N 1
ATOM 734 C CA . GLU A 1 98 ? 45.251 -8.339 -34.788 1.00 44.00 98 GLU A CA 1
ATOM 735 C C . GLU A 1 98 ? 46.510 -7.463 -34.808 1.00 44.00 98 GLU A C 1
ATOM 737 O O . GLU A 1 98 ? 46.425 -6.277 -34.410 1.00 44.00 98 GLU A O 1
#

Mean predicted aligned error: 10.31 Å

Nearest PDB structures (foldseek):
  5n7k-assembly3_C  TM=4.502E-01  e=7.984E-01  Homo sapiens
  5n7k-assembly4_D  TM=4.734E-01  e=1.895E+00  Homo sapiens
  1wpa-assembly1_A  TM=4.603E-01  e=1.895E+00  Homo sapiens

Sequence (98 aa):
MTIHSGERAMWAAVLIQALRDIAGTSGDSEYHKSPALHRDRALLWSLTPDFTETCHCAGVEPSRVKAAIARLSAKDIRASYVTQIEGESNGAIGSYGE

Radius of gyration: 19.67 Å; Cα contacts (8 Å, |Δi|>4): 63; chains: 1; bounding box: 62×24×52 Å

Solvent-accessible surface area (backbone atoms only — not comparable to full-atom values): 5703 Å² total; per-residue (Å²): 136,88,77,51,74,69,59,22,50,52,34,40,50,54,54,52,49,39,52,22,31,54,62,74,65,56,86,48,76,70,41,75,77,39,52,68,59,47,18,52,50,35,54,56,47,66,74,41,72,66,40,49,53,41,25,54,52,35,70,44,62,48,69,61,53,51,56,50,50,54,56,44,59,52,51,51,58,56,52,57,55,53,57,54,58,60,62,63,71,74,73,79,84,82,84,90,84,133

Organism: NCBI:txid195105

pLDDT: mean 81.66, std 18.18, range [44.0, 96.0]

Foldseek 3Di:
DDADPVQLVVLVVVLVQLLCLLLVNHPDPVCVVPSPVSNVVSVVVLVDPVVCVSCVSNVHHSVVSVVSSVVSNVVVVVVVVVVVVVVVVPPPDDDDDD

Secondary structure (DSSP, 8-state):
----HHHHHHHHHHHHHHHHHHHT----HHHHH-HHHHHHHHHHHTTSHHHHHHHHHTT--HHHHHHHHHHHHHHHHHHHHHHHHHHHTTS-------